Protein AF-A0A4Y2AK20-F1 (afdb_monomer_lite)

InterPro domains:
  IPR025476 Helitron helicase-like domain [PF14214] (37-101)

Foldseek 3Di:
DDDCQQPVPPDDDDDQPAFDDPVPDDPVHGHDALVNRVCVVPDDDPDDHSLVVVPVVVVVVVVVSVVVNVVVVVVCCVVCCVVVVVVVVVVVVVVVVVVPVVVPD

Radius of gyration: 20.59 Å; chains: 1; bounding box: 61×30×41 Å

Organism: Araneus ventricosus (NCBI:txid182803)

Structure (mmCIF, N/CA/C/O backbone):
data_AF-A0A4Y2AK20-F1
#
_entry.id   AF-A0A4Y2AK20-F1
#
loop_
_atom_site.group_PDB
_atom_site.id
_atom_site.type_symbol
_atom_site.label_atom_id
_atom_site.label_alt_id
_atom_site.label_comp_id
_atom_site.label_asym_id
_atom_site.label_entity_id
_atom_site.label_seq_id
_atom_site.pdbx_PDB_ins_code
_atom_site.Cartn_x
_atom_site.Cartn_y
_atom_site.Cartn_z
_atom_site.occupancy
_atom_site.B_iso_or_equiv
_atom_site.auth_seq_id
_atom_site.auth_comp_id
_atom_site.auth_asym_id
_atom_site.auth_atom_id
_atom_site.pdbx_PDB_model_num
ATOM 1 N N . MET A 1 1 ? 4.583 -12.646 -2.970 1.00 64.62 1 MET A N 1
ATOM 2 C CA . MET A 1 1 ? 4.533 -12.296 -4.407 1.00 64.62 1 MET A CA 1
ATOM 3 C C . MET A 1 1 ? 5.703 -11.377 -4.716 1.00 64.62 1 MET A C 1
ATOM 5 O O . MET A 1 1 ? 5.734 -10.272 -4.179 1.00 64.62 1 MET A O 1
ATOM 9 N N . VAL A 1 2 ? 6.666 -11.860 -5.500 1.00 82.19 2 VAL A N 1
ATOM 10 C CA . VAL A 1 2 ? 7.858 -11.116 -5.941 1.00 82.19 2 VAL A CA 1
ATOM 11 C C . VAL A 1 2 ? 7.684 -10.806 -7.428 1.00 82.19 2 VAL A C 1
ATOM 13 O O . VAL A 1 2 ? 7.175 -11.653 -8.157 1.00 82.19 2 VAL A O 1
ATOM 16 N N . TYR A 1 3 ? 8.092 -9.616 -7.876 1.00 90.81 3 TYR A N 1
ATOM 17 C CA . TYR A 1 3 ? 7.990 -9.193 -9.279 1.00 90.81 3 TYR A CA 1
ATOM 18 C C . TYR A 1 3 ? 9.359 -8.788 -9.840 1.00 90.81 3 TYR A C 1
ATOM 20 O O . TYR A 1 3 ? 9.599 -7.595 -10.033 1.00 90.81 3 TYR A O 1
ATOM 28 N N . PRO A 1 4 ? 10.270 -9.743 -10.107 1.00 90.31 4 PRO A N 1
ATOM 29 C CA . PRO A 1 4 ? 11.624 -9.421 -10.565 1.00 90.31 4 PRO A CA 1
ATOM 30 C C . PRO A 1 4 ? 11.637 -8.618 -11.871 1.00 90.31 4 PRO A C 1
ATOM 32 O O . PRO A 1 4 ? 12.458 -7.728 -12.036 1.00 90.31 4 PRO A O 1
ATOM 35 N N . LEU A 1 5 ? 10.678 -8.880 -12.767 1.00 91.62 5 LEU A N 1
ATOM 36 C CA . LEU A 1 5 ? 10.539 -8.149 -14.031 1.00 91.62 5 LEU A CA 1
ATOM 37 C C . LEU A 1 5 ? 10.100 -6.691 -13.845 1.00 91.62 5 LEU A C 1
ATOM 39 O O . LEU A 1 5 ? 10.470 -5.850 -14.652 1.00 91.62 5 LEU A O 1
ATOM 43 N N . LEU A 1 6 ? 9.320 -6.387 -12.801 1.00 91.44 6 LEU A N 1
ATOM 44 C CA . LEU A 1 6 ? 8.914 -5.010 -12.495 1.00 91.44 6 LEU A CA 1
ATOM 45 C C . LEU A 1 6 ? 9.995 -4.262 -11.712 1.00 91.44 6 LEU A C 1
ATOM 47 O O . LEU A 1 6 ? 10.109 -3.050 -11.849 1.00 91.44 6 LEU A O 1
ATOM 51 N N . PHE A 1 7 ? 10.768 -4.983 -10.892 1.00 91.06 7 PHE A N 1
ATOM 52 C CA . PHE A 1 7 ? 11.741 -4.423 -9.951 1.00 91.06 7 PHE A CA 1
ATOM 53 C C . PHE A 1 7 ? 13.100 -5.132 -10.077 1.00 91.06 7 PHE A C 1
ATOM 55 O O . PHE A 1 7 ? 13.544 -5.791 -9.132 1.00 91.06 7 PHE A O 1
ATOM 62 N N . PRO A 1 8 ? 13.788 -5.005 -11.227 1.00 89.19 8 PRO A N 1
ATOM 63 C CA . PRO A 1 8 ? 15.010 -5.762 -11.517 1.00 89.19 8 PRO A CA 1
ATOM 64 C C . PRO A 1 8 ? 16.181 -5.409 -10.593 1.00 89.19 8 PRO A C 1
ATOM 66 O O . PRO A 1 8 ? 17.096 -6.205 -10.422 1.00 89.19 8 PRO A O 1
ATOM 69 N N . ARG A 1 9 ? 16.147 -4.227 -9.967 1.00 89.31 9 ARG A N 1
ATOM 70 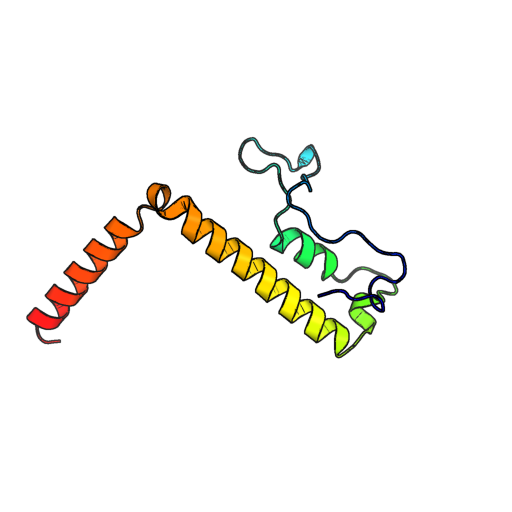C CA . ARG A 1 9 ? 17.172 -3.758 -9.021 1.00 89.31 9 ARG A CA 1
ATOM 71 C C . ARG A 1 9 ? 16.856 -4.090 -7.559 1.00 89.31 9 ARG A C 1
ATOM 73 O O . ARG A 1 9 ? 17.545 -3.599 -6.674 1.00 89.31 9 ARG A O 1
ATOM 80 N N . GLY A 1 10 ? 15.809 -4.875 -7.295 1.00 85.50 10 GLY A N 1
ATOM 81 C CA . GLY A 1 10 ? 15.408 -5.212 -5.926 1.00 85.50 10 GLY A CA 1
ATOM 82 C C . GLY A 1 10 ? 14.812 -4.026 -5.167 1.00 85.50 10 GLY A C 1
ATOM 83 O O . GLY A 1 10 ? 15.125 -3.814 -4.001 1.00 85.50 10 GLY A O 1
ATOM 84 N N . GLU A 1 11 ? 13.969 -3.233 -5.830 1.00 88.31 11 GLU A N 1
ATOM 85 C CA . GLU A 1 11 ? 13.336 -2.070 -5.205 1.00 88.31 11 GLU A CA 1
ATOM 86 C C . GLU A 1 11 ? 12.547 -2.454 -3.948 1.00 88.31 11 GLU A C 1
ATOM 88 O O . GLU A 1 11 ? 11.802 -3.440 -3.929 1.00 88.31 11 GLU A O 1
ATOM 93 N N . GLN A 1 12 ? 12.680 -1.631 -2.908 1.00 87.56 12 GLN A N 1
ATOM 94 C CA . GLN A 1 12 ? 12.035 -1.871 -1.627 1.00 87.56 12 GLN A CA 1
ATOM 95 C C . GLN A 1 12 ? 10.505 -1.809 -1.762 1.00 87.56 12 GLN A C 1
ATOM 97 O O . GLN A 1 12 ? 9.923 -0.836 -2.247 1.00 87.56 12 GLN A O 1
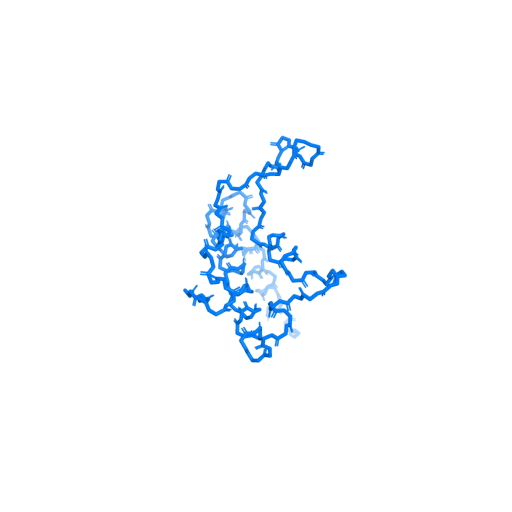ATOM 102 N N . GLY A 1 13 ? 9.836 -2.873 -1.316 1.00 90.69 13 GLY A N 1
ATOM 103 C CA . GLY A 1 13 ? 8.385 -2.893 -1.149 1.00 90.69 13 GLY A CA 1
ATOM 104 C C . GLY A 1 13 ? 7.948 -2.182 0.132 1.00 90.69 13 GLY A C 1
ATOM 105 O O . GLY A 1 13 ? 8.769 -1.828 0.967 1.00 90.69 13 GLY A O 1
ATOM 106 N N . TRP A 1 14 ? 6.640 -2.018 0.320 1.00 93.00 14 TRP A N 1
ATOM 107 C CA . TRP A 1 14 ? 6.105 -1.442 1.555 1.00 93.00 14 TRP A CA 1
ATOM 108 C C . TRP A 1 14 ? 6.531 -2.224 2.812 1.00 93.00 14 TRP A C 1
ATOM 110 O O . TRP A 1 14 ? 6.486 -3.458 2.812 1.00 93.00 14 TRP A O 1
ATOM 120 N N . SER A 1 15 ? 6.855 -1.507 3.892 1.00 91.50 15 SER A N 1
ATOM 121 C CA . SER A 1 15 ? 7.093 -2.063 5.231 1.00 91.50 15 SER A CA 1
ATOM 122 C C . SER A 1 15 ? 6.407 -1.226 6.320 1.00 91.50 15 SER A C 1
ATOM 124 O O . SER A 1 15 ? 6.118 -0.045 6.127 1.00 91.50 15 SER A O 1
ATOM 126 N N . ASN A 1 16 ? 6.175 -1.828 7.493 1.00 88.44 16 ASN A N 1
ATOM 127 C CA . ASN A 1 16 ? 5.599 -1.147 8.666 1.00 88.44 16 ASN A CA 1
ATOM 128 C C . ASN A 1 16 ? 6.486 -0.025 9.233 1.00 88.44 16 ASN A C 1
ATOM 130 O O . ASN A 1 16 ? 6.016 0.779 10.037 1.00 88.44 16 ASN A O 1
ATOM 134 N N . GLU A 1 17 ? 7.756 0.002 8.839 1.00 90.94 17 GLU A N 1
ATOM 135 C CA . GLU A 1 17 ? 8.758 0.977 9.273 1.00 90.94 17 GLU A CA 1
ATOM 136 C C . GLU A 1 17 ? 8.788 2.214 8.367 1.00 90.94 17 GLU A C 1
ATOM 138 O O . GLU A 1 17 ? 9.481 3.177 8.666 1.00 90.94 17 GLU A O 1
ATOM 143 N N . MET A 1 18 ? 8.027 2.219 7.265 1.00 93.25 18 MET A N 1
ATOM 144 C CA . MET A 1 18 ? 7.938 3.387 6.394 1.00 93.25 18 MET A CA 1
ATOM 145 C C . MET A 1 18 ? 7.156 4.512 7.065 1.00 93.25 18 MET A C 1
ATOM 147 O O . MET A 1 18 ? 5.946 4.416 7.299 1.00 93.25 18 MET A O 1
ATOM 151 N N . GLU A 1 19 ? 7.845 5.616 7.308 1.00 93.50 19 GLU A N 1
ATOM 152 C CA . GLU A 1 19 ? 7.276 6.812 7.909 1.00 93.50 19 GLU A CA 1
ATOM 153 C C . GLU A 1 19 ? 6.982 7.892 6.866 1.00 93.50 19 GLU A C 1
ATOM 155 O O . GLU A 1 19 ? 7.572 7.943 5.786 1.00 93.50 19 GLU A O 1
ATOM 160 N N . HIS A 1 20 ? 6.029 8.765 7.183 1.00 92.31 20 HIS A N 1
ATOM 161 C CA . HIS A 1 20 ? 5.795 9.974 6.407 1.00 92.31 20 HIS A CA 1
ATOM 162 C C . HIS A 1 20 ? 7.007 10.912 6.486 1.00 92.31 20 HIS A C 1
ATOM 164 O O . HIS A 1 20 ? 7.816 10.819 7.405 1.00 92.31 20 HIS A O 1
ATOM 170 N N . VAL A 1 21 ? 7.128 11.838 5.535 1.00 89.81 21 VAL A N 1
ATOM 171 C CA . VAL A 1 21 ? 8.029 12.994 5.682 1.00 89.81 21 VAL A CA 1
ATOM 172 C C . VAL A 1 21 ? 7.536 13.886 6.821 1.00 89.81 21 VAL A C 1
ATOM 174 O O . VAL A 1 21 ? 6.325 13.941 7.040 1.00 89.81 21 VAL A O 1
ATOM 177 N N . GLU A 1 22 ? 8.442 14.577 7.520 1.00 86.19 22 GLU A N 1
ATOM 178 C CA . GLU A 1 22 ? 8.133 15.404 8.704 1.00 86.19 22 GLU A CA 1
ATOM 179 C C . GLU A 1 22 ? 6.917 16.321 8.496 1.00 86.19 22 GLU A C 1
ATOM 181 O O . GLU A 1 22 ? 5.995 16.324 9.304 1.00 86.19 22 GLU A O 1
ATOM 186 N N . GLU A 1 23 ? 6.824 16.985 7.343 1.00 88.56 23 GLU A N 1
ATOM 187 C CA . GLU A 1 23 ? 5.709 17.879 6.984 1.00 88.56 23 GLU A CA 1
ATOM 188 C C . GLU A 1 23 ? 4.327 17.203 6.958 1.00 88.56 23 GLU A C 1
ATOM 190 O O . GLU A 1 23 ? 3.300 17.857 7.130 1.00 88.56 23 GLU A O 1
ATOM 195 N N . ARG A 1 24 ? 4.277 15.891 6.697 1.00 82.38 24 ARG A N 1
ATOM 196 C CA . ARG A 1 24 ? 3.035 15.101 6.637 1.00 82.38 24 ARG A CA 1
ATOM 197 C C . ARG A 1 24 ? 2.830 14.222 7.869 1.00 82.38 24 ARG A C 1
ATOM 199 O O . ARG A 1 24 ? 1.821 13.512 7.926 1.00 82.38 24 ARG A O 1
ATOM 206 N N . ARG A 1 25 ? 3.763 14.236 8.827 1.00 86.62 25 ARG A N 1
ATOM 207 C CA . ARG A 1 25 ? 3.612 13.535 10.105 1.00 86.62 25 ARG A CA 1
ATOM 208 C C . ARG A 1 25 ? 2.620 14.280 10.987 1.00 86.62 25 ARG A C 1
ATOM 210 O O . ARG A 1 25 ? 2.513 15.501 10.982 1.00 86.62 25 ARG A O 1
ATOM 217 N N . SER A 1 26 ? 1.868 13.516 11.759 1.00 86.50 26 SER A N 1
ATOM 218 C CA . SER A 1 26 ? 0.963 14.028 12.781 1.00 86.50 26 SER A CA 1
ATOM 219 C C . SER A 1 26 ? 1.015 13.082 13.966 1.00 86.50 26 SER A C 1
ATOM 221 O O . SER A 1 26 ? 1.186 11.885 13.765 1.00 86.50 26 SER A O 1
ATOM 223 N N . ALA A 1 27 ? 0.761 13.566 15.184 1.00 81.50 27 ALA A N 1
ATOM 224 C CA . ALA A 1 27 ? 0.791 12.746 16.402 1.00 81.50 27 ALA A CA 1
ATOM 225 C C . ALA A 1 27 ? 0.009 11.417 16.288 1.00 81.50 27 ALA A C 1
ATOM 227 O O . ALA A 1 27 ? 0.370 10.431 16.923 1.00 81.50 27 ALA A O 1
ATOM 228 N N . LYS A 1 28 ? -1.041 11.370 15.453 1.00 82.44 28 LYS A N 1
ATOM 229 C CA . LYS A 1 28 ? -1.832 10.157 15.172 1.00 82.44 28 LYS A CA 1
ATOM 230 C C . LYS A 1 28 ? -1.431 9.401 13.896 1.00 82.44 28 LYS A C 1
ATOM 232 O O . LYS A 1 28 ? -1.814 8.246 13.737 1.00 82.44 28 LYS A O 1
ATOM 237 N N . ARG A 1 29 ? -0.712 10.028 12.960 1.00 83.12 29 ARG A N 1
ATOM 238 C CA . ARG A 1 29 ? -0.390 9.471 11.636 1.00 83.12 29 ARG A CA 1
ATOM 239 C C . ARG A 1 29 ? 1.067 9.742 11.265 1.00 83.12 29 ARG A C 1
ATOM 241 O O . ARG A 1 29 ? 1.370 10.693 10.553 1.00 83.12 29 ARG A O 1
ATOM 248 N N . ASN A 1 30 ? 1.945 8.843 11.700 1.00 90.94 30 ASN A N 1
ATOM 249 C CA . ASN A 1 30 ? 3.376 8.903 11.382 1.00 90.94 30 ASN A CA 1
ATOM 250 C C . ASN A 1 30 ? 3.801 7.918 10.291 1.00 90.94 30 ASN A C 1
ATOM 252 O O . ASN A 1 30 ? 4.827 8.122 9.655 1.00 90.94 30 ASN A O 1
ATOM 256 N N . ARG A 1 31 ? 3.010 6.870 10.038 1.00 91.88 31 ARG A N 1
ATOM 257 C CA . ARG A 1 31 ? 3.371 5.774 9.128 1.00 91.88 31 ARG A CA 1
ATOM 258 C C . ARG A 1 31 ? 2.650 5.857 7.790 1.00 91.88 31 ARG A C 1
ATOM 260 O O . ARG A 1 31 ? 1.462 6.183 7.736 1.00 91.88 31 ARG A O 1
ATOM 267 N N . VAL A 1 32 ? 3.360 5.494 6.724 1.00 93.31 32 VAL A N 1
ATOM 268 C CA . VAL A 1 32 ? 2.797 5.343 5.380 1.00 93.31 32 VAL A CA 1
ATOM 269 C C . VAL A 1 32 ? 1.953 4.077 5.348 1.00 93.31 32 VAL A C 1
ATOM 271 O O . VAL A 1 32 ? 2.437 2.976 5.596 1.00 93.31 32 VAL A O 1
ATOM 274 N N . THR A 1 33 ? 0.674 4.211 5.012 1.00 92.31 33 THR A N 1
ATOM 275 C CA . THR A 1 33 ? -0.206 3.045 4.842 1.00 92.31 33 THR A CA 1
ATOM 276 C C . THR A 1 33 ? 0.099 2.301 3.539 1.00 92.31 33 THR A C 1
ATOM 278 O O . THR A 1 33 ? 0.540 2.911 2.562 1.00 92.31 33 THR A O 1
ATOM 281 N N . GLN A 1 34 ? -0.209 1.000 3.480 1.00 93.88 34 GLN A N 1
ATOM 282 C CA . GLN A 1 34 ? -0.096 0.219 2.237 1.00 93.88 34 GLN A CA 1
ATOM 283 C C . GLN A 1 34 ? -0.840 0.874 1.071 1.00 93.88 34 GLN A C 1
ATOM 285 O O . GLN A 1 34 ? -0.299 0.962 -0.029 1.00 93.88 34 GLN A O 1
ATOM 290 N N . LEU A 1 35 ? -2.047 1.393 1.324 1.00 94.31 35 LEU A N 1
ATOM 291 C CA . LEU A 1 35 ? -2.836 2.084 0.309 1.00 94.31 35 LEU A CA 1
ATOM 292 C C . LEU A 1 35 ? -2.101 3.307 -0.245 1.00 94.31 35 LEU A C 1
ATOM 294 O O . LEU A 1 35 ? -2.065 3.491 -1.454 1.00 94.31 35 LEU A O 1
ATOM 298 N N . GLN A 1 36 ? -1.500 4.132 0.616 1.00 93.88 36 GLN A N 1
ATOM 299 C CA . GLN A 1 36 ? -0.741 5.304 0.167 1.00 93.88 36 GLN A CA 1
ATOM 300 C C . GLN A 1 36 ? 0.484 4.908 -0.653 1.00 93.88 36 GLN A C 1
ATOM 302 O O . GLN A 1 36 ? 0.740 5.515 -1.689 1.00 93.88 36 GLN A O 1
ATOM 307 N N . PHE A 1 37 ? 1.213 3.882 -0.213 1.00 94.69 37 PHE A N 1
ATOM 308 C CA . PHE A 1 37 ? 2.367 3.369 -0.944 1.00 94.69 37 PHE A CA 1
ATOM 309 C C . PHE A 1 37 ? 1.975 2.878 -2.342 1.00 94.69 37 PHE A C 1
ATOM 311 O O . PHE A 1 37 ? 2.595 3.257 -3.337 1.00 94.69 37 PHE A O 1
ATOM 318 N N . TYR A 1 38 ? 0.917 2.068 -2.437 1.00 95.06 38 TYR A N 1
ATOM 319 C CA . TYR A 1 38 ? 0.452 1.545 -3.718 1.00 95.06 38 TYR A CA 1
ATOM 320 C C . TYR A 1 38 ? -0.181 2.621 -4.601 1.00 95.06 38 TYR A C 1
ATOM 322 O O . TYR A 1 38 ? 0.055 2.604 -5.805 1.00 95.06 38 TYR A O 1
ATOM 330 N N . ALA A 1 39 ? -0.901 3.589 -4.030 1.00 94.44 39 ALA A N 1
ATOM 331 C CA . ALA A 1 39 ? -1.441 4.726 -4.771 1.00 94.44 39 ALA A CA 1
ATOM 332 C C . ALA A 1 39 ? -0.328 5.578 -5.396 1.00 94.44 39 ALA A C 1
ATOM 334 O O . ALA A 1 39 ? -0.425 5.933 -6.565 1.00 94.44 39 ALA A O 1
ATOM 335 N N . TYR A 1 40 ? 0.752 5.845 -4.655 1.00 92.38 40 TYR A N 1
ATOM 336 C CA . TYR A 1 40 ? 1.921 6.554 -5.181 1.00 92.38 40 TYR A CA 1
ATOM 337 C C . TYR A 1 40 ? 2.642 5.759 -6.279 1.00 92.38 40 TYR A C 1
ATOM 339 O O . TYR A 1 40 ? 3.012 6.299 -7.314 1.00 92.38 40 TYR A O 1
ATOM 347 N N . ARG A 1 41 ? 2.808 4.446 -6.097 1.00 91.25 41 ARG A N 1
ATOM 348 C CA . ARG A 1 41 ? 3.397 3.568 -7.123 1.00 91.25 41 ARG A CA 1
ATOM 349 C C . ARG A 1 41 ? 2.573 3.518 -8.406 1.00 91.25 41 ARG A C 1
ATOM 351 O O . ARG A 1 41 ? 3.143 3.407 -9.486 1.00 91.25 41 ARG A O 1
ATOM 358 N N . LEU A 1 42 ? 1.250 3.548 -8.277 1.00 93.38 42 LEU A N 1
ATOM 359 C CA . LEU A 1 42 ? 0.316 3.468 -9.396 1.00 93.38 42 LEU A CA 1
ATOM 360 C C . LEU A 1 42 ? -0.026 4.836 -9.992 1.00 93.38 42 LEU A C 1
ATOM 362 O O . LEU A 1 42 ? -0.683 4.874 -11.030 1.00 93.38 42 LEU A O 1
ATOM 366 N N . SER A 1 43 ? 0.407 5.951 -9.398 1.00 93.12 43 SER A N 1
ATOM 367 C CA . SER A 1 43 ? 0.171 7.249 -10.017 1.00 93.12 43 SER A CA 1
ATOM 368 C C . SER A 1 43 ? 0.974 7.370 -11.311 1.00 93.12 43 SER A C 1
ATOM 370 O O . SER A 1 43 ? 2.122 6.925 -11.432 1.00 93.12 43 SER A O 1
ATOM 372 N N . VAL A 1 44 ? 0.320 7.920 -12.330 1.00 88.19 44 VAL A N 1
ATOM 373 C CA . VAL A 1 44 ? 0.934 8.160 -13.633 1.00 88.19 44 VAL A CA 1
ATOM 374 C C . VAL A 1 44 ? 1.757 9.438 -13.525 1.00 88.19 44 VAL A C 1
ATOM 376 O O . VAL A 1 44 ? 1.245 10.478 -13.119 1.00 88.19 44 VAL A O 1
ATOM 379 N N . HIS A 1 45 ? 3.035 9.341 -13.871 1.00 85.75 45 HIS A N 1
ATOM 380 C CA . HIS A 1 45 ? 3.968 10.462 -13.914 1.00 85.75 45 HIS A CA 1
ATOM 381 C C . HIS A 1 45 ? 4.457 10.653 -15.352 1.00 85.75 45 HIS A C 1
ATOM 383 O O . HIS A 1 45 ? 4.284 9.767 -16.191 1.00 85.75 45 HIS A O 1
ATOM 389 N N . SER A 1 46 ? 5.067 11.800 -15.646 1.00 86.81 46 SER A N 1
ATOM 390 C CA . SER A 1 46 ? 5.699 12.025 -16.944 1.00 86.81 46 SER A CA 1
ATOM 391 C C . SER A 1 46 ? 6.902 11.090 -17.134 1.00 86.81 46 SER A C 1
ATOM 393 O O . SER A 1 46 ? 7.692 10.871 -16.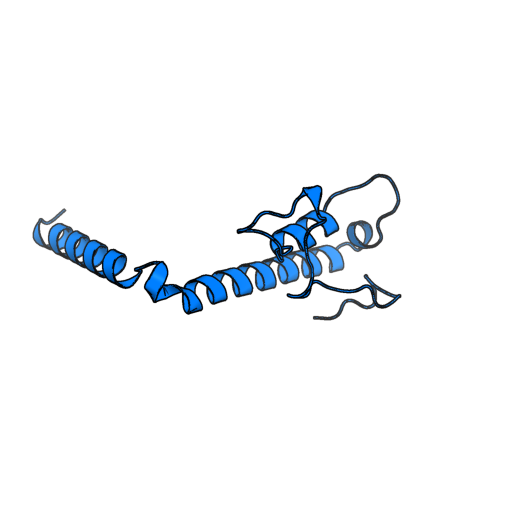218 1.00 86.81 46 SER A O 1
ATOM 395 N N . GLY A 1 47 ? 7.041 10.537 -18.341 1.00 89.44 47 GLY A N 1
ATOM 396 C CA . GLY A 1 47 ? 8.143 9.646 -18.712 1.00 89.44 47 GLY A CA 1
ATOM 397 C C . GLY A 1 47 ? 7.770 8.163 -18.779 1.00 89.44 47 GLY A C 1
ATOM 398 O O . GLY A 1 47 ? 6.623 7.762 -18.584 1.00 89.44 47 GLY A O 1
ATOM 399 N N . PHE A 1 48 ? 8.763 7.337 -19.111 1.00 88.62 48 PHE A N 1
ATOM 400 C CA . PHE A 1 48 ? 8.585 5.893 -19.220 1.00 88.62 48 PHE A CA 1
ATOM 401 C C . PHE A 1 48 ? 8.481 5.252 -17.833 1.00 88.62 48 PHE A C 1
ATOM 403 O O . PHE A 1 48 ? 9.395 5.357 -17.016 1.00 88.62 48 PHE A O 1
ATOM 410 N N . SER A 1 49 ? 7.385 4.534 -17.594 1.00 89.06 49 SER A N 1
ATOM 411 C CA . SER A 1 49 ? 7.215 3.688 -16.415 1.00 89.06 49 SER A CA 1
ATOM 412 C C . SER A 1 49 ? 7.133 2.231 -16.843 1.00 89.06 49 SER A C 1
ATOM 414 O O . SER A 1 49 ? 6.184 1.818 -17.519 1.00 89.06 49 SER A O 1
ATOM 416 N N . LEU A 1 50 ? 8.120 1.441 -16.416 1.00 90.94 50 LEU A N 1
ATOM 417 C CA . LEU A 1 50 ? 8.140 -0.005 -16.631 1.00 90.94 50 LEU A CA 1
ATOM 418 C C . LEU A 1 50 ? 6.886 -0.657 -16.042 1.00 90.94 50 LEU A C 1
ATOM 420 O O . LEU A 1 50 ? 6.257 -1.485 -16.696 1.00 90.94 50 LEU A O 1
ATOM 424 N N . LEU A 1 51 ? 6.481 -0.222 -14.844 1.00 91.94 51 LEU A N 1
ATOM 425 C CA . LEU A 1 51 ? 5.288 -0.715 -14.161 1.00 91.94 51 LEU A CA 1
ATOM 426 C C . LEU A 1 51 ? 4.040 -0.558 -15.037 1.00 91.94 51 LEU A C 1
ATOM 428 O O . LEU A 1 51 ? 3.343 -1.539 -15.288 1.00 91.94 51 LEU A O 1
ATOM 432 N N . HIS A 1 52 ? 3.809 0.649 -15.559 1.00 93.44 52 HIS A N 1
ATOM 433 C CA . HIS A 1 52 ? 2.635 0.953 -16.386 1.00 93.44 52 HIS A CA 1
ATOM 434 C C . HIS A 1 52 ? 2.686 0.296 -17.771 1.00 93.44 52 HIS A C 1
ATOM 436 O O . HIS A 1 52 ? 1.647 -0.011 -18.347 1.00 93.44 52 HIS A O 1
ATOM 442 N N . SER A 1 53 ? 3.885 -0.001 -18.276 1.00 93.44 53 SER A N 1
ATOM 443 C CA . SER A 1 53 ? 4.092 -0.622 -19.594 1.00 93.44 53 SER A CA 1
ATOM 444 C C . SER A 1 53 ? 4.016 -2.157 -19.578 1.00 93.44 53 SER A C 1
ATOM 446 O O . SER A 1 53 ? 4.096 -2.792 -20.625 1.00 93.44 53 SER A O 1
ATOM 448 N N . SER A 1 54 ? 3.852 -2.781 -18.408 1.00 93.69 54 SER A N 1
ATOM 449 C CA . SER A 1 54 ? 3.986 -4.238 -18.238 1.00 93.69 54 SER A CA 1
ATOM 450 C C . SER A 1 54 ? 2.704 -5.057 -18.495 1.00 93.69 54 SER A C 1
ATOM 452 O O . SER A 1 54 ? 2.672 -6.264 -18.240 1.00 93.69 54 SER A O 1
ATOM 454 N N . GLY A 1 55 ? 1.623 -4.439 -18.985 1.00 94.19 55 GLY A N 1
ATOM 455 C CA . GLY A 1 55 ? 0.411 -5.140 -19.438 1.00 94.19 55 GLY A CA 1
ATOM 456 C C . GLY A 1 55 ? -0.228 -6.055 -18.379 1.00 94.19 55 GLY A C 1
ATOM 457 O O . GLY A 1 55 ? -0.629 -5.601 -17.309 1.00 94.19 55 GLY A O 1
ATOM 458 N N . LYS A 1 56 ? -0.327 -7.366 -18.649 1.00 95.94 56 LYS A N 1
ATOM 459 C CA . LYS A 1 56 ? -0.924 -8.348 -17.710 1.00 95.94 56 LYS A CA 1
ATOM 460 C C . LYS A 1 56 ? -0.216 -8.387 -16.352 1.00 95.94 56 LYS A C 1
ATOM 462 O O . LYS A 1 56 ? -0.855 -8.610 -15.326 1.00 95.94 56 LYS A O 1
ATOM 467 N N . LEU A 1 57 ? 1.092 -8.138 -16.331 1.00 94.81 57 LEU A N 1
ATOM 468 C CA . LEU A 1 57 ? 1.862 -8.135 -15.091 1.00 94.81 57 LEU A CA 1
ATOM 469 C C . LEU A 1 57 ? 1.482 -6.945 -14.196 1.00 94.81 57 LEU A C 1
ATOM 471 O O . LEU A 1 57 ? 1.432 -7.093 -12.976 1.00 94.81 57 LEU A O 1
ATOM 475 N N . LEU A 1 58 ? 1.126 -5.800 -14.794 1.00 94.94 58 LEU A N 1
ATOM 476 C CA . LEU A 1 58 ? 0.550 -4.668 -14.066 1.00 94.94 58 LEU A CA 1
ATOM 477 C C . LEU A 1 58 ? -0.792 -5.049 -13.436 1.00 94.94 58 LEU A C 1
ATOM 479 O O . LEU A 1 58 ? -1.017 -4.761 -12.265 1.00 94.94 58 LEU A O 1
ATOM 483 N N . GLN A 1 59 ? -1.667 -5.733 -14.177 1.00 95.31 59 GLN A N 1
ATOM 484 C CA . GLN A 1 59 ? -2.968 -6.169 -13.654 1.00 95.31 59 GLN A CA 1
ATOM 485 C C . GLN A 1 59 ? -2.793 -7.079 -12.430 1.00 95.31 59 GLN A C 1
ATOM 487 O O . GLN A 1 59 ? -3.410 -6.847 -11.390 1.00 95.31 59 GLN A O 1
ATOM 492 N N . GLN A 1 60 ? -1.887 -8.060 -12.509 1.00 95.50 60 GLN A N 1
ATOM 493 C CA . GLN A 1 60 ? -1.568 -8.930 -11.375 1.00 95.50 60 GLN A CA 1
ATOM 494 C C . GLN A 1 60 ? -0.980 -8.145 -10.194 1.00 95.50 60 GLN A C 1
ATOM 496 O O . GLN A 1 60 ? -1.327 -8.403 -9.038 1.00 95.50 60 GLN A O 1
ATOM 501 N N . TYR A 1 61 ? -0.119 -7.163 -10.473 1.00 94.75 61 TYR A N 1
ATOM 502 C CA . TYR A 1 61 ? 0.430 -6.275 -9.454 1.00 94.75 61 TYR A CA 1
ATOM 503 C C . TYR A 1 61 ? -0.661 -5.486 -8.725 1.00 94.75 61 TYR A C 1
ATOM 505 O O . TYR A 1 61 ? -0.667 -5.471 -7.494 1.00 94.75 61 TYR A O 1
ATOM 513 N N . VAL A 1 62 ? -1.608 -4.898 -9.461 1.00 95.38 62 VAL A N 1
ATOM 514 C CA . VAL A 1 62 ? -2.738 -4.136 -8.907 1.00 95.38 62 VAL A CA 1
ATOM 515 C C . VAL A 1 62 ? -3.629 -5.023 -8.037 1.00 95.38 62 VAL A C 1
ATOM 517 O O . VAL A 1 62 ? -3.921 -4.658 -6.899 1.00 95.38 62 VAL A O 1
ATOM 520 N N . VAL A 1 63 ? -4.001 -6.215 -8.516 1.00 96.19 63 VAL A N 1
ATOM 521 C CA . VAL A 1 63 ? -4.812 -7.169 -7.738 1.00 96.19 63 VAL A CA 1
ATOM 522 C C . VAL A 1 63 ? -4.107 -7.541 -6.433 1.00 96.19 63 VAL A C 1
ATOM 524 O O . VAL A 1 63 ? -4.696 -7.483 -5.356 1.00 96.19 63 VAL A O 1
ATOM 527 N N . ASN A 1 64 ? -2.814 -7.851 -6.496 1.00 94.62 64 ASN A N 1
ATOM 528 C CA . ASN A 1 64 ? -2.050 -8.215 -5.307 1.00 94.62 64 ASN A CA 1
ATOM 529 C C . ASN A 1 64 ? -1.836 -7.033 -4.345 1.00 94.62 64 ASN A C 1
ATOM 531 O O . ASN A 1 64 ? -1.789 -7.240 -3.132 1.00 94.62 64 ASN A O 1
ATOM 535 N N . ALA A 1 65 ? -1.715 -5.803 -4.850 1.00 94.88 65 ALA A N 1
ATOM 536 C CA . ALA A 1 65 ? -1.681 -4.594 -4.028 1.00 94.88 65 ALA A CA 1
ATOM 537 C C . ALA A 1 65 ? -3.001 -4.388 -3.268 1.00 94.88 65 ALA A C 1
ATOM 539 O O . ALA A 1 65 ? -2.986 -4.061 -2.077 1.00 94.88 65 ALA A O 1
ATOM 540 N N . TYR A 1 66 ? -4.132 -4.638 -3.933 1.00 95.75 66 TYR A N 1
ATOM 541 C CA . TYR A 1 66 ? -5.455 -4.580 -3.320 1.00 95.75 66 TYR A CA 1
ATOM 542 C C . TYR A 1 66 ? -5.620 -5.642 -2.227 1.00 95.75 6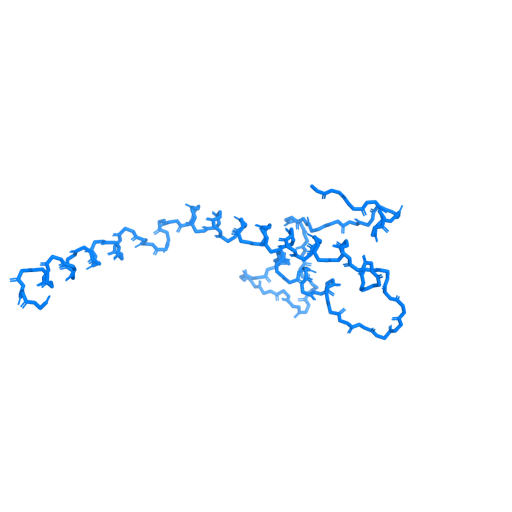6 TYR A C 1
ATOM 544 O O . TYR A 1 66 ? -5.923 -5.294 -1.090 1.00 95.75 66 TYR A O 1
ATOM 552 N N . VAL A 1 67 ? -5.312 -6.910 -2.521 1.00 96.06 67 VAL A N 1
ATOM 553 C CA . VAL A 1 67 ? -5.408 -8.013 -1.545 1.00 96.06 67 VAL A CA 1
ATOM 554 C C . VAL A 1 67 ? -4.573 -7.738 -0.294 1.00 96.06 67 VAL A C 1
ATOM 556 O O . VAL A 1 67 ? -5.045 -7.954 0.819 1.00 96.06 67 VAL A O 1
ATOM 559 N N . LYS A 1 68 ? -3.347 -7.224 -0.452 1.00 93.88 68 LYS A N 1
ATOM 560 C CA . LYS A 1 68 ? -2.510 -6.833 0.693 1.00 93.88 68 LYS A CA 1
ATOM 561 C C . LYS A 1 68 ? -3.171 -5.732 1.518 1.00 93.88 68 LYS A C 1
ATOM 563 O O . LYS A 1 68 ? -3.291 -5.881 2.731 1.00 93.88 68 LYS A O 1
ATOM 568 N N . THR A 1 69 ? -3.641 -4.682 0.844 1.00 95.19 69 THR A N 1
ATOM 569 C CA . THR A 1 69 ? -4.277 -3.526 1.486 1.00 95.19 69 THR A CA 1
ATOM 570 C C . THR A 1 69 ? -5.516 -3.936 2.280 1.00 95.19 69 THR A C 1
ATOM 572 O O . THR A 1 69 ? -5.660 -3.544 3.439 1.00 95.19 69 THR A O 1
ATOM 575 N N . GLU A 1 70 ? -6.385 -4.757 1.690 1.00 96.19 70 GLU A N 1
ATOM 576 C CA . GLU A 1 70 ? -7.565 -5.299 2.367 1.00 96.19 70 GLU A CA 1
ATOM 577 C C . GLU A 1 70 ? -7.184 -6.238 3.510 1.00 96.19 70 GLU A C 1
ATOM 579 O O . GLU A 1 70 ? -7.741 -6.130 4.599 1.00 96.19 70 GLU A O 1
ATOM 584 N N . GLY A 1 71 ? -6.170 -7.086 3.326 1.00 95.44 71 GLY A N 1
ATOM 585 C CA . GLY A 1 71 ? -5.631 -7.920 4.400 1.00 95.44 71 GLY A CA 1
ATOM 586 C C . GLY A 1 71 ? -5.174 -7.091 5.604 1.00 95.44 71 GLY A C 1
ATOM 587 O O . GLY A 1 71 ? -5.517 -7.404 6.743 1.00 95.44 71 GLY A O 1
ATOM 588 N N . SER A 1 72 ? -4.469 -5.981 5.372 1.00 92.81 72 SER A N 1
ATOM 589 C CA . 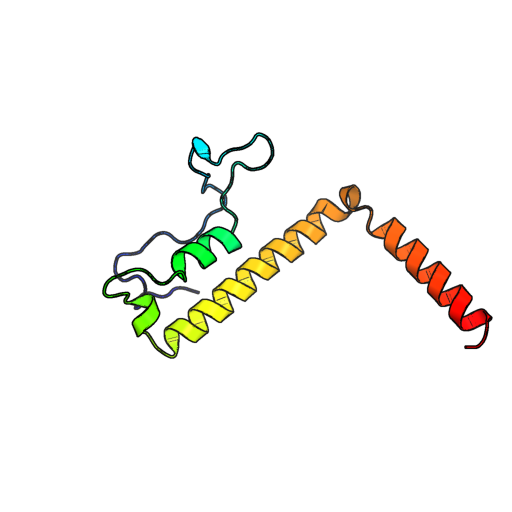SER A 1 72 ? -4.081 -5.054 6.440 1.00 92.81 72 SER A CA 1
ATOM 590 C C . SER A 1 72 ? -5.276 -4.372 7.111 1.00 92.81 72 SER A C 1
ATOM 592 O O . SER A 1 72 ? -5.262 -4.210 8.332 1.00 92.81 72 SER A O 1
ATOM 594 N N . ARG A 1 73 ? -6.319 -4.002 6.358 1.00 93.69 73 ARG A N 1
ATOM 595 C CA . ARG A 1 73 ? -7.559 -3.429 6.915 1.00 93.69 73 ARG A CA 1
ATOM 596 C C . ARG A 1 73 ? -8.310 -4.431 7.785 1.00 93.69 73 ARG A C 1
ATOM 598 O O . ARG A 1 73 ? -8.688 -4.097 8.905 1.00 93.69 73 ARG A O 1
ATOM 605 N N . LEU A 1 74 ? -8.477 -5.660 7.303 1.00 94.62 74 LEU A N 1
ATOM 606 C CA . LEU A 1 74 ? -9.112 -6.740 8.056 1.00 94.62 74 LEU A CA 1
ATOM 607 C C . LEU A 1 74 ? -8.338 -7.051 9.336 1.00 94.62 74 LEU A C 1
ATOM 609 O O . LEU A 1 74 ? -8.942 -7.174 10.398 1.00 94.62 74 LEU A O 1
ATOM 613 N N . ASN A 1 75 ? -7.007 -7.094 9.263 1.00 93.69 75 ASN A N 1
ATOM 614 C CA . ASN A 1 75 ? -6.168 -7.292 10.440 1.00 93.69 75 ASN A CA 1
ATOM 615 C C . ASN A 1 75 ? -6.333 -6.154 11.460 1.00 93.69 75 ASN A C 1
ATOM 617 O O . ASN A 1 75 ? -6.442 -6.410 12.655 1.00 93.69 75 ASN A O 1
ATOM 621 N N . TYR A 1 76 ? -6.418 -4.898 11.007 1.00 91.12 76 TYR A N 1
ATOM 622 C CA . TYR A 1 76 ? -6.709 -3.772 11.897 1.00 91.12 76 TYR A CA 1
ATOM 623 C C . TYR A 1 76 ? -8.065 -3.938 12.592 1.00 91.12 76 TYR A C 1
ATOM 625 O O . TYR A 1 76 ? -8.140 -3.830 13.814 1.00 91.12 76 TYR A O 1
ATOM 633 N N . ILE A 1 77 ? -9.118 -4.253 11.835 1.00 91.81 77 ILE A N 1
ATOM 634 C CA . ILE A 1 77 ? -10.455 -4.486 12.390 1.00 91.81 77 ILE A CA 1
ATOM 635 C C . ILE A 1 77 ? -10.409 -5.615 13.420 1.00 91.81 77 ILE A C 1
ATOM 637 O O . ILE A 1 77 ? -10.957 -5.458 14.505 1.00 91.81 77 ILE A O 1
ATOM 641 N N . HIS A 1 78 ? -9.733 -6.722 13.113 1.00 90.94 78 HIS A N 1
ATOM 642 C CA . HIS A 1 78 ? -9.609 -7.873 14.004 1.00 90.94 78 HIS A CA 1
ATOM 643 C C . HIS A 1 78 ? -8.877 -7.537 15.314 1.00 90.94 78 HIS A C 1
ATOM 645 O O . HIS A 1 78 ? -9.339 -7.907 16.390 1.00 90.94 78 HIS A O 1
ATOM 651 N N . LEU A 1 79 ? -7.771 -6.792 15.246 1.00 92.06 79 LEU A N 1
ATOM 652 C CA . LEU A 1 79 ? -6.959 -6.464 16.423 1.00 92.06 79 LEU A CA 1
ATOM 653 C C . LEU A 1 79 ? -7.562 -5.355 17.297 1.00 92.06 79 LEU A C 1
ATOM 655 O O . LEU A 1 79 ? -7.297 -5.314 18.494 1.00 92.06 79 LEU A O 1
ATOM 659 N N . ASN A 1 80 ? -8.390 -4.476 16.727 1.00 90.56 80 ASN A N 1
ATOM 660 C CA . ASN A 1 80 ? -8.952 -3.313 17.425 1.00 90.56 80 ASN A CA 1
ATOM 661 C C . ASN A 1 80 ? -10.445 -3.494 17.763 1.00 90.56 80 ASN A C 1
ATOM 663 O O . ASN A 1 80 ? -11.151 -2.518 18.000 1.00 90.56 80 ASN A O 1
ATOM 667 N N . GLN A 1 81 ? -10.953 -4.734 17.801 1.00 86.38 81 GLN A N 1
ATOM 668 C CA . GLN A 1 81 ? -12.376 -5.033 18.051 1.00 86.38 81 GLN A CA 1
ATOM 669 C C . GLN A 1 81 ? -12.934 -4.381 19.327 1.00 86.38 81 GLN A C 1
ATOM 671 O O . GLN A 1 81 ? -14.073 -3.910 19.321 1.00 86.38 81 GLN A O 1
ATOM 676 N N . LYS A 1 82 ? -12.133 -4.330 20.403 1.00 85.31 82 LYS A N 1
ATOM 677 C CA . LYS A 1 82 ? -12.525 -3.738 21.695 1.00 85.31 82 LYS A CA 1
ATOM 678 C C . LYS A 1 82 ? -12.746 -2.229 21.586 1.00 85.31 82 LYS A C 1
ATOM 680 O O . LYS A 1 82 ? -13.771 -1.727 22.042 1.00 85.31 82 LYS A O 1
ATOM 685 N N . ASP A 1 83 ? -11.832 -1.532 20.918 1.00 86.62 83 ASP A N 1
ATOM 686 C CA . ASP A 1 83 ? -11.904 -0.080 20.720 1.00 86.62 83 ASP A CA 1
ATOM 687 C C . ASP A 1 83 ? -12.998 0.296 19.717 1.00 86.62 83 ASP A C 1
ATOM 689 O O . ASP A 1 83 ? -13.699 1.293 19.885 1.00 86.62 83 ASP A O 1
ATOM 693 N N . LEU A 1 84 ? -13.199 -0.553 18.706 1.00 82.56 84 LEU A N 1
ATOM 694 C CA . LEU A 1 84 ? -14.267 -0.419 17.717 1.00 82.56 84 LEU A CA 1
ATOM 695 C C . LEU A 1 84 ? -15.651 -0.796 18.275 1.00 82.56 84 LEU A C 1
ATOM 697 O O . LEU A 1 84 ? -16.647 -0.552 17.599 1.00 82.56 84 LEU A O 1
ATOM 701 N N . ARG A 1 85 ? -15.734 -1.378 19.484 1.00 77.94 85 ARG A N 1
ATOM 702 C CA . ARG A 1 85 ? -16.974 -1.830 20.152 1.00 77.94 85 ARG A CA 1
ATOM 703 C C . ARG A 1 85 ? -17.903 -2.642 19.243 1.00 77.94 85 ARG A C 1
ATOM 705 O O . ARG A 1 85 ? -19.126 -2.513 19.315 1.00 77.94 85 ARG A O 1
ATOM 712 N N . VAL A 1 86 ? -17.339 -3.487 18.383 1.00 72.31 86 VAL A N 1
ATOM 713 C CA . VAL A 1 86 ? -18.106 -4.232 17.366 1.00 72.31 86 VAL A CA 1
ATOM 714 C C . VAL A 1 86 ? -19.199 -5.101 17.992 1.00 72.31 86 VAL A C 1
ATOM 716 O O . VAL A 1 86 ? -20.279 -5.236 17.419 1.00 72.31 86 VAL A O 1
ATOM 719 N N . GLU A 1 87 ? -18.972 -5.620 19.199 1.00 74.00 87 GLU A N 1
ATOM 720 C CA . GLU A 1 87 ? -19.972 -6.401 19.934 1.00 74.00 87 GLU A CA 1
ATOM 721 C C . GLU A 1 87 ? -21.247 -5.606 20.245 1.00 74.00 87 GLU A C 1
ATOM 723 O O . GLU A 1 87 ? -22.348 -6.140 20.120 1.00 74.00 87 GLU A O 1
ATOM 728 N N . PHE A 1 88 ? -21.127 -4.312 20.558 1.00 77.50 88 PHE A N 1
ATOM 729 C CA . PHE A 1 88 ? -22.285 -3.454 20.815 1.00 77.50 88 PHE A CA 1
ATOM 730 C C . PHE A 1 88 ? -23.105 -3.220 19.541 1.00 77.50 88 PHE A C 1
ATOM 732 O O . PHE A 1 88 ? -24.332 -3.321 19.557 1.00 77.50 88 PHE A O 1
ATOM 739 N N . TYR A 1 89 ? -22.431 -2.975 18.413 1.00 78.50 89 TYR A N 1
ATOM 740 C CA . TYR A 1 89 ? -23.099 -2.852 17.116 1.00 78.50 89 TYR A CA 1
ATOM 741 C C . TYR A 1 89 ? -23.804 -4.146 16.707 1.00 78.50 89 TYR A C 1
ATOM 743 O O . TYR A 1 89 ? -24.909 -4.095 16.169 1.00 78.50 89 TYR A O 1
ATOM 751 N N . ARG A 1 90 ? -23.194 -5.303 16.989 1.00 80.50 90 ARG A N 1
ATOM 752 C CA . ARG A 1 90 ? -23.799 -6.611 16.726 1.00 80.50 90 ARG A CA 1
ATOM 753 C C . ARG A 1 90 ? -25.055 -6.828 17.571 1.00 80.50 90 ARG A C 1
ATOM 755 O O . ARG A 1 90 ? -26.085 -7.189 17.014 1.00 80.50 90 ARG A O 1
ATOM 762 N N . GLY A 1 91 ? -25.002 -6.506 18.866 1.00 85.25 91 GLY A N 1
ATOM 763 C CA . GLY A 1 91 ? -26.167 -6.571 19.755 1.00 85.25 91 GLY A CA 1
ATOM 764 C C . GLY A 1 91 ? -27.318 -5.660 19.310 1.00 85.25 91 GLY A C 1
ATOM 765 O O . GLY A 1 91 ? -28.473 -6.081 19.306 1.00 85.25 91 GLY A O 1
ATOM 766 N N . LEU A 1 92 ? -27.014 -4.438 18.857 1.00 86.88 92 LEU A N 1
ATOM 767 C CA . LEU A 1 92 ? -28.014 -3.530 18.283 1.00 86.88 92 LEU A CA 1
ATOM 768 C C . LEU A 1 92 ? -28.652 -4.113 17.008 1.00 86.88 92 LEU A C 1
ATOM 770 O O . LEU A 1 92 ? -29.872 -4.086 16.857 1.00 86.88 92 LEU A O 1
ATOM 774 N N . LEU A 1 93 ? -27.838 -4.641 16.090 1.00 88.88 93 LEU A N 1
ATOM 775 C CA . LEU A 1 93 ? -28.307 -5.244 14.838 1.00 88.88 93 LEU A CA 1
ATOM 776 C C . LEU A 1 93 ? -29.219 -6.449 15.084 1.00 88.88 93 LEU A C 1
ATOM 778 O O . LEU A 1 93 ? -30.257 -6.570 14.432 1.00 88.88 93 LEU A O 1
ATOM 782 N N . ASP A 1 94 ? -28.857 -7.312 16.029 1.00 90.75 94 ASP A N 1
ATOM 783 C CA . ASP A 1 94 ? -29.657 -8.482 16.389 1.00 90.75 94 ASP A CA 1
ATOM 784 C C . ASP A 1 94 ? -30.990 -8.067 17.031 1.00 90.75 94 ASP A C 1
ATOM 786 O O . ASP A 1 94 ? -32.039 -8.622 16.688 1.00 90.75 94 ASP A O 1
ATOM 790 N N . ALA A 1 95 ? -30.998 -7.026 17.872 1.00 89.06 95 ALA A N 1
ATOM 791 C CA . ALA A 1 95 ? -32.229 -6.463 18.427 1.00 89.06 95 ALA A CA 1
ATOM 792 C C . ALA A 1 95 ? -33.149 -5.873 17.338 1.00 89.06 95 ALA A C 1
ATOM 794 O O . ALA A 1 95 ? -34.359 -6.113 17.348 1.00 89.06 95 ALA A O 1
ATOM 795 N N . LEU A 1 96 ? -32.588 -5.144 16.365 1.00 91.19 96 LEU A N 1
ATOM 796 C CA . LEU A 1 96 ? -33.345 -4.593 15.235 1.00 91.19 96 LEU A CA 1
ATOM 797 C C . LEU A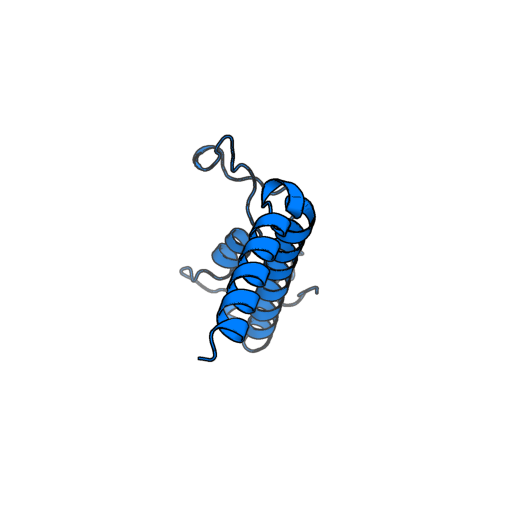 1 96 ? -33.934 -5.692 14.342 1.00 91.19 96 LEU A C 1
ATOM 799 O O . LEU A 1 96 ? -35.102 -5.607 13.969 1.00 91.19 96 LEU A O 1
ATOM 803 N N . ARG A 1 97 ? -33.160 -6.740 14.037 1.00 89.19 97 ARG A N 1
ATOM 804 C CA . ARG A 1 97 ? -33.628 -7.903 13.261 1.00 89.19 97 ARG A CA 1
ATOM 805 C C . ARG A 1 97 ? -34.741 -8.656 13.977 1.00 89.19 97 ARG A C 1
ATOM 807 O O . ARG A 1 97 ? -35.746 -8.980 13.358 1.00 89.19 97 ARG A O 1
ATOM 814 N N . THR A 1 98 ? -34.590 -8.869 15.283 1.00 89.12 98 THR A N 1
ATOM 815 C CA . THR A 1 98 ? -35.613 -9.524 16.109 1.00 89.12 98 THR A CA 1
ATOM 816 C C . THR A 1 98 ? -36.914 -8.722 16.101 1.00 89.12 98 THR A C 1
ATOM 818 O O . THR A 1 98 ? -37.988 -9.281 15.904 1.00 89.12 98 THR A O 1
ATOM 821 N N . ARG A 1 99 ? -36.832 -7.391 16.235 1.00 85.75 99 ARG A N 1
ATOM 822 C CA . ARG A 1 99 ? -38.004 -6.508 16.149 1.00 85.75 99 ARG A CA 1
ATOM 823 C C . ARG A 1 99 ? -38.658 -6.526 14.764 1.00 85.75 99 ARG A C 1
ATOM 825 O O . ARG A 1 99 ? -39.881 -6.500 14.696 1.00 85.75 99 ARG A O 1
ATOM 832 N N . ALA A 1 100 ? -37.873 -6.557 13.688 1.00 82.44 100 ALA A N 1
ATOM 833 C CA . ALA A 1 100 ? -38.393 -6.626 12.323 1.00 82.44 100 ALA A CA 1
ATOM 834 C C . ALA A 1 100 ? -39.152 -7.940 12.069 1.00 82.44 100 ALA A C 1
ATOM 836 O O . ALA A 1 100 ? -40.303 -7.887 11.648 1.00 82.44 100 ALA A O 1
ATOM 837 N N . SER A 1 101 ? -38.569 -9.091 12.430 1.00 82.62 101 SER A N 1
ATOM 838 C CA . SER A 1 101 ? -39.251 -10.391 12.323 1.00 82.62 101 SER A CA 1
ATOM 839 C C . SER A 1 101 ? -40.521 -10.464 13.173 1.00 82.62 101 SER A C 1
ATOM 841 O O . SER A 1 101 ? -41.533 -10.984 12.719 1.00 82.62 101 SER A O 1
ATOM 843 N N . ASN A 1 102 ? -40.501 -9.923 14.395 1.00 78.94 102 ASN A N 1
ATOM 844 C CA . ASN A 1 102 ? -41.666 -9.959 15.286 1.00 78.94 102 ASN A CA 1
ATOM 845 C C . ASN A 1 102 ? -42.814 -9.052 14.816 1.00 78.94 102 ASN A C 1
ATOM 847 O O . ASN A 1 102 ? -43.963 -9.282 15.186 1.00 78.94 102 ASN A O 1
ATOM 851 N N . ASN A 1 103 ? -42.513 -8.027 14.015 1.00 75.75 103 ASN A N 1
ATOM 852 C CA . ASN A 1 103 ? -43.498 -7.074 13.514 1.00 75.75 103 ASN A CA 1
ATOM 853 C C . ASN A 1 103 ? -44.095 -7.455 12.144 1.00 75.75 103 ASN A C 1
ATOM 855 O O . ASN A 1 103 ? -44.907 -6.679 11.650 1.00 75.75 103 ASN A O 1
ATOM 859 N N . ASN A 1 104 ? -43.736 -8.609 11.555 1.00 56.56 104 ASN A N 1
ATOM 860 C CA . ASN A 1 104 ? -44.235 -9.104 10.258 1.00 56.56 104 ASN A CA 1
ATOM 861 C C . ASN A 1 104 ? -44.380 -8.005 9.181 1.00 56.56 104 ASN A C 1
ATOM 863 O O . ASN A 1 104 ? -45.481 -7.708 8.711 1.00 56.56 104 ASN A O 1
ATOM 867 N N . LEU A 1 105 ? -43.238 -7.433 8.792 1.00 53.50 105 LEU A N 1
ATOM 868 C CA . LEU A 1 105 ? -42.997 -6.874 7.458 1.00 53.50 105 LEU A CA 1
ATOM 869 C C . LEU A 1 105 ? -42.101 -7.845 6.688 1.00 53.50 105 LEU A C 1
ATOM 871 O O . LEU A 1 105 ? -41.094 -8.286 7.289 1.00 53.50 105 LEU A O 1
#

Sequence (105 aa):
MVYPLLFPRGEQGWSNEMEHVEERRSAKRNRVTQLQFYAYRLSVHSGFSLLHSSGKLLQQYVVNAYVKTEGSRLNYIHLNQKDLRVEFYRGLLDALRTRASNNNL

Secondary structure (DSSP, 8-state):
---TTT-TT-PPPP-TTPBPPGGG-BTTB-B--HHHHHHHHHS--SS--HHHH-THHHHHHHHHHHHHHHHHHHHHHHHTTTTTTHHHHHHHHHHHHHHHHHTT-

pLDDT: mean 88.73, std 7.44, range [53.5, 96.19]